Protein AF-A7VMV0-F1 (afdb_monomer_lite)

InterPro domains:
  IPR021544 Vanadium-binding protein 2 [PF11437] (34-124)
  IPR037242 Vanadium-binding protein 2 superfamily [G3DSA:1.10.246.100] (27-125)
  IPR037242 Vanadium-binding protein 2 superfamily [SSF144129] (32-125)

Organism: Ciona intestinalis (NCBI:txid7719)

pLDDT: mean 76.97, std 19.39, range [32.38, 95.56]

Radius of gyration: 23.28 Å; chains: 1; bounding box: 38×74×46 Å

Foldseek 3Di:
DPPVVVVVVVVVVVVPPPPPPPPPPVPPLPQCALCNVLCVLCVQLVVQLVVQQVVLVPPPCSVVSSVVSSVPPRDDRVSSVVSNVVLVVQLVVQCVPFPCPQAPPPPPCQCVRPSSVVRCSVGPRPDDDD

Secondary structure (DSSP, 8-state):
--SHHHHHHHHHHHTSS----------------HHHHTHHHHHHHHHHHHHHHHHTTT-TTHHHHHHHHHHHHS---HHHHHHHHHHHHHHHHHHHHHSTTTS-TT-S-GGGSHHHHHHHHHH-------

Structure (mmCIF, N/CA/C/O backbone):
data_AF-A7VMV0-F1
#
_entry.id   AF-A7VMV0-F1
#
loop_
_atom_site.group_PDB
_atom_site.id
_atom_site.type_symbol
_atom_site.label_atom_id
_atom_site.label_alt_id
_atom_site.label_comp_id
_atom_site.label_asym_id
_atom_site.label_entity_id
_atom_site.label_seq_id
_atom_site.pdbx_PDB_ins_code
_atom_site.Cartn_x
_atom_site.Cartn_y
_atom_site.Cartn_z
_atom_site.occupancy
_atom_site.B_iso_or_equiv
_atom_site.auth_seq_id
_atom_site.auth_comp_id
_atom_site.auth_asym_id
_atom_site.auth_atom_id
_atom_site.pdbx_PDB_model_num
ATOM 1 N N . MET A 1 1 ? -11.685 61.573 -19.828 1.00 50.22 1 MET A N 1
ATOM 2 C CA . MET A 1 1 ? -11.924 60.144 -19.509 1.00 50.22 1 MET A CA 1
ATOM 3 C C . MET A 1 1 ? -10.710 59.301 -19.920 1.00 50.22 1 MET A C 1
ATOM 5 O O . MET A 1 1 ? -10.741 58.652 -20.951 1.00 50.22 1 MET A O 1
ATOM 9 N N . LYS A 1 2 ? -9.590 59.376 -19.190 1.00 50.78 2 LYS A N 1
ATOM 10 C CA . LYS A 1 2 ? -8.350 58.626 -19.512 1.00 50.78 2 LYS A CA 1
ATOM 11 C C . LYS A 1 2 ? -7.545 58.217 -18.266 1.00 50.78 2 LYS A C 1
ATOM 13 O O . LYS A 1 2 ? -6.443 57.712 -18.389 1.00 50.78 2 LYS A O 1
ATOM 18 N N . VAL A 1 3 ? -8.099 58.431 -17.070 1.00 51.59 3 VAL A N 1
ATOM 19 C CA . VAL A 1 3 ? -7.406 58.182 -15.791 1.00 51.59 3 VAL A CA 1
ATOM 20 C C . VAL A 1 3 ? -7.924 56.905 -15.113 1.00 51.59 3 VAL A C 1
ATOM 22 O O . VAL A 1 3 ? -7.167 56.201 -14.458 1.00 51.59 3 VAL A O 1
ATOM 25 N N . ALA A 1 4 ? -9.186 56.530 -15.356 1.00 54.62 4 ALA A N 1
ATOM 26 C CA . ALA A 1 4 ? -9.798 55.342 -14.757 1.00 54.62 4 ALA A CA 1
ATOM 27 C C . ALA A 1 4 ? -9.244 54.013 -15.311 1.00 54.62 4 ALA A C 1
ATOM 29 O O . ALA A 1 4 ? -9.113 53.049 -14.567 1.00 54.62 4 ALA A O 1
ATOM 30 N N . PHE A 1 5 ? -8.858 53.962 -16.593 1.00 51.59 5 PHE A N 1
ATOM 31 C CA . PHE A 1 5 ? -8.324 52.738 -17.211 1.00 51.59 5 PHE A CA 1
ATOM 32 C C . PHE A 1 5 ? -6.921 52.367 -16.707 1.00 51.59 5 PHE A C 1
ATOM 34 O O . PHE A 1 5 ? -6.612 51.186 -16.578 1.00 51.59 5 PHE A O 1
ATOM 41 N N . GLY A 1 6 ? -6.092 53.364 -16.375 1.00 50.91 6 GLY A N 1
ATOM 42 C CA . GLY A 1 6 ? -4.755 53.128 -15.825 1.00 50.91 6 GLY A CA 1
ATOM 43 C C . GLY A 1 6 ? -4.806 52.524 -14.423 1.00 50.91 6 GLY A C 1
ATOM 44 O O . GLY A 1 6 ? -4.050 51.605 -14.129 1.00 50.91 6 GLY A O 1
ATOM 45 N N . LEU A 1 7 ? -5.748 52.977 -13.588 1.00 53.84 7 LEU A N 1
ATOM 46 C CA . LEU A 1 7 ? -5.907 52.473 -12.221 1.00 53.84 7 LEU A CA 1
ATOM 47 C C . LEU A 1 7 ? -6.413 51.020 -12.191 1.00 53.84 7 LEU A C 1
ATOM 49 O O . LEU A 1 7 ? -5.977 50.233 -11.355 1.00 53.84 7 LEU A O 1
ATOM 53 N N . ILE A 1 8 ? -7.296 50.655 -13.129 1.00 56.22 8 ILE A N 1
ATOM 54 C CA . ILE A 1 8 ? -7.832 49.290 -13.243 1.00 56.22 8 ILE A CA 1
ATOM 55 C C . ILE A 1 8 ? -6.743 48.318 -13.725 1.00 56.22 8 ILE A C 1
ATOM 57 O O . ILE A 1 8 ? -6.599 47.244 -13.150 1.00 56.22 8 ILE A O 1
ATOM 61 N N . LEU A 1 9 ? -5.913 48.703 -14.703 1.00 54.16 9 LEU A N 1
ATOM 62 C CA . LEU A 1 9 ? -4.768 47.884 -15.143 1.00 54.16 9 LEU A CA 1
ATOM 63 C C . LEU A 1 9 ? -3.720 47.685 -14.032 1.00 54.16 9 LEU A C 1
ATOM 65 O O . LEU A 1 9 ? -3.136 46.604 -13.914 1.00 54.16 9 LEU A O 1
ATOM 69 N N . LEU A 1 10 ? -3.526 48.693 -13.177 1.00 53.66 10 LEU A N 1
ATOM 70 C CA . LEU A 1 10 ? -2.619 48.617 -12.027 1.00 53.66 10 LEU A CA 1
ATOM 71 C C . LEU A 1 10 ? -3.163 47.688 -10.926 1.00 53.66 10 LEU A C 1
ATOM 73 O O . LEU A 1 10 ? -2.400 46.933 -10.327 1.00 53.66 10 LEU A O 1
ATOM 77 N N . LEU A 1 11 ? -4.485 47.669 -10.721 1.00 53.72 11 LEU A N 1
ATOM 78 C CA . LEU A 1 11 ? -5.151 46.761 -9.779 1.00 53.72 11 LEU A CA 1
ATOM 79 C C . LEU A 1 11 ? -5.142 45.296 -10.247 1.00 53.72 11 LEU A C 1
ATOM 81 O O . LEU A 1 11 ? -4.914 44.408 -9.428 1.00 53.72 11 LEU A O 1
ATOM 85 N N . VAL A 1 12 ? -5.325 45.026 -11.546 1.00 54.53 12 VAL A N 1
ATOM 86 C CA . VAL A 1 12 ? -5.279 43.646 -12.078 1.00 54.53 12 VAL A CA 1
ATOM 87 C C . VAL A 1 12 ? -3.857 43.069 -12.016 1.00 54.53 12 VAL A C 1
ATOM 89 O O . VAL A 1 12 ? -3.685 41.883 -11.743 1.00 54.53 12 VAL A O 1
ATOM 92 N N . SER A 1 13 ? -2.828 43.907 -12.169 1.00 50.69 13 SER A N 1
ATOM 93 C CA . SER A 1 13 ? -1.422 43.475 -12.095 1.00 50.69 13 SER A CA 1
ATOM 94 C C . SER A 1 13 ? -0.988 43.044 -10.685 1.00 50.69 13 SER A C 1
ATOM 96 O O . SER A 1 13 ? -0.099 42.207 -10.544 1.00 50.69 13 SER A O 1
ATOM 98 N N . LEU A 1 14 ? -1.629 43.568 -9.633 1.00 49.41 14 LEU A N 1
ATOM 99 C CA . LEU A 1 14 ? -1.315 43.220 -8.241 1.00 49.41 14 LEU A CA 1
ATOM 100 C C . LEU A 1 14 ? -1.913 41.876 -7.793 1.00 49.41 14 LEU A C 1
ATOM 102 O O . LEU A 1 14 ? -1.439 41.307 -6.813 1.00 49.41 14 LEU A O 1
ATOM 106 N N . MET A 1 15 ? -2.907 41.330 -8.504 1.00 47.16 15 MET A N 1
ATOM 107 C CA . MET A 1 15 ? -3.555 40.064 -8.121 1.00 47.16 15 MET A CA 1
ATOM 108 C C . MET A 1 15 ? -2.891 38.800 -8.695 1.00 47.16 15 MET A C 1
ATOM 110 O O . MET A 1 15 ? -3.323 37.697 -8.374 1.00 47.16 15 MET A O 1
ATOM 114 N N . VAL A 1 16 ? -1.825 38.917 -9.498 1.00 51.06 16 VAL A N 1
ATOM 115 C CA . VAL A 1 16 ? -1.158 37.752 -10.128 1.00 51.06 16 VAL A CA 1
ATOM 116 C C . VAL A 1 16 ? 0.049 37.230 -9.326 1.00 51.06 16 VAL A C 1
ATOM 118 O O . VAL A 1 16 ? 0.575 36.162 -9.626 1.00 51.06 16 VAL A O 1
ATOM 121 N N . VAL A 1 17 ? 0.476 37.902 -8.253 1.00 47.66 17 VAL A N 1
ATOM 122 C CA . VAL A 1 17 ? 1.665 37.485 -7.480 1.00 47.66 17 VAL A CA 1
ATOM 123 C C . VAL A 1 17 ? 1.296 37.152 -6.039 1.00 47.66 17 VAL A C 1
ATOM 125 O O . VAL A 1 17 ? 1.747 37.785 -5.091 1.00 47.66 17 VAL A O 1
ATOM 128 N N . ALA A 1 18 ? 0.450 36.141 -5.862 1.00 47.81 18 ALA A N 1
ATOM 129 C CA . ALA A 1 18 ? 0.179 35.581 -4.543 1.00 47.81 18 ALA A CA 1
ATOM 130 C C . ALA A 1 18 ? -0.145 34.085 -4.609 1.00 47.81 18 ALA A C 1
ATOM 132 O O . ALA A 1 18 ? -1.169 33.667 -4.098 1.00 47.81 18 ALA A O 1
ATOM 133 N N . ASP A 1 19 ? 0.730 33.272 -5.212 1.00 45.91 19 ASP A N 1
ATOM 134 C CA . ASP A 1 19 ? 0.941 31.901 -4.721 1.00 45.91 19 ASP A CA 1
ATOM 135 C C . ASP A 1 19 ? 2.275 31.314 -5.213 1.00 45.91 19 ASP A C 1
ATOM 137 O O . ASP A 1 19 ? 2.358 30.408 -6.036 1.00 45.91 19 ASP A O 1
ATOM 141 N N . ALA A 1 20 ? 3.374 31.864 -4.698 1.00 44.41 20 ALA A N 1
ATOM 142 C CA . ALA A 1 20 ? 4.674 31.200 -4.732 1.00 44.41 20 ALA A CA 1
ATOM 143 C C . ALA A 1 20 ? 5.085 30.798 -3.310 1.00 44.41 20 ALA A C 1
ATOM 145 O O . ALA A 1 20 ? 6.212 31.025 -2.877 1.00 44.41 20 ALA A O 1
ATOM 146 N N . HIS A 1 21 ? 4.173 30.170 -2.561 1.00 43.56 21 HIS A N 1
ATOM 147 C CA . HIS A 1 21 ? 4.511 29.476 -1.315 1.00 43.56 21 HIS A CA 1
ATOM 148 C C . HIS A 1 21 ? 4.867 28.003 -1.570 1.00 43.56 21 HIS A C 1
ATOM 150 O O . HIS A 1 21 ? 4.525 27.091 -0.820 1.00 43.56 21 HIS A O 1
ATOM 156 N N . GLY A 1 22 ? 5.665 27.756 -2.606 1.00 40.19 22 GLY A N 1
ATOM 157 C CA . GLY A 1 22 ? 6.344 26.486 -2.816 1.00 40.19 22 GLY A CA 1
ATOM 158 C C . GLY A 1 22 ? 7.636 26.433 -2.013 1.00 40.19 22 GLY A C 1
ATOM 159 O O . GLY A 1 22 ? 8.712 26.357 -2.595 1.00 40.19 22 GLY A O 1
ATOM 160 N N . LYS A 1 23 ? 7.553 26.495 -0.676 1.00 36.16 23 LYS A N 1
ATOM 161 C CA . LYS A 1 23 ? 8.689 26.240 0.222 1.00 36.16 23 LYS A CA 1
ATOM 162 C C . LYS A 1 23 ? 9.249 24.872 -0.163 1.00 36.16 23 LYS A C 1
ATOM 164 O O . LYS A 1 23 ? 8.673 23.844 0.204 1.00 36.16 23 LYS A O 1
ATOM 169 N N . GLY A 1 24 ? 10.327 24.883 -0.947 1.00 43.41 24 GLY A N 1
ATOM 170 C CA . GLY A 1 24 ? 11.040 23.726 -1.468 1.00 43.41 24 GLY A CA 1
ATOM 171 C C . GLY A 1 24 ? 11.665 22.949 -0.325 1.00 43.41 24 GLY A C 1
ATOM 172 O O . GLY A 1 24 ? 12.876 22.934 -0.134 1.00 43.41 24 GLY A O 1
ATOM 173 N N . LYS A 1 25 ? 10.826 22.287 0.474 1.00 38.19 25 LYS A N 1
ATOM 174 C CA . LYS A 1 25 ? 11.260 21.158 1.273 1.00 38.19 25 LYS A CA 1
ATOM 175 C C . LYS A 1 25 ? 11.780 20.178 0.248 1.00 38.19 25 LYS A C 1
ATOM 177 O O . LYS A 1 25 ? 11.003 19.698 -0.574 1.00 38.19 25 LYS A O 1
ATOM 182 N N . ASN A 1 26 ? 13.081 19.922 0.307 1.00 42.53 26 ASN A N 1
ATOM 183 C CA . ASN A 1 26 ? 13.735 18.787 -0.308 1.00 42.53 26 ASN A CA 1
ATOM 184 C C . ASN A 1 26 ? 12.959 17.535 0.133 1.00 42.53 26 ASN A C 1
ATOM 186 O O . ASN A 1 26 ? 13.214 16.935 1.182 1.00 42.53 26 ASN A O 1
ATOM 190 N N . LYS A 1 27 ? 11.882 17.225 -0.598 1.00 40.34 27 LYS A N 1
ATOM 191 C CA . LYS A 1 27 ? 11.089 16.030 -0.407 1.00 40.34 27 LYS A CA 1
ATOM 192 C C . LYS A 1 27 ? 12.043 14.971 -0.894 1.00 40.34 27 LYS A C 1
ATOM 194 O O . LYS A 1 27 ? 12.144 14.747 -2.093 1.00 40.34 27 LYS A O 1
ATOM 199 N N . ASN A 1 28 ? 12.759 14.361 0.053 1.00 38.56 28 ASN A N 1
ATOM 200 C CA . ASN A 1 28 ? 13.290 13.014 -0.073 1.00 38.56 28 ASN A CA 1
ATOM 201 C C . ASN A 1 28 ? 12.329 12.292 -1.011 1.00 38.56 28 ASN A C 1
ATOM 203 O O . ASN A 1 28 ? 11.174 12.115 -0.606 1.00 38.56 28 ASN A O 1
ATOM 207 N N . LYS A 1 29 ? 12.753 12.059 -2.263 1.00 40.94 29 LYS A N 1
ATOM 208 C CA . LYS A 1 29 ? 11.935 11.552 -3.369 1.00 40.94 29 LYS A CA 1
ATOM 209 C C . LYS A 1 29 ? 11.424 10.182 -2.934 1.00 40.94 29 LYS A C 1
ATOM 211 O O . LYS A 1 29 ? 12.019 9.142 -3.201 1.00 40.94 29 LYS A O 1
ATOM 216 N N . LYS A 1 30 ? 10.380 10.178 -2.102 1.00 46.47 30 LYS A N 1
ATOM 217 C CA . LYS A 1 30 ? 9.764 8.972 -1.582 1.00 46.47 30 LYS A CA 1
ATOM 218 C C . LYS A 1 30 ? 9.175 8.325 -2.815 1.00 46.47 30 LYS A C 1
ATOM 220 O O . LYS A 1 30 ? 8.581 9.001 -3.651 1.00 46.47 30 LYS A O 1
ATOM 225 N N . LEU A 1 31 ? 9.401 7.025 -2.942 1.00 51.25 31 LEU A N 1
ATOM 226 C CA . LEU A 1 31 ? 8.652 6.210 -3.877 1.00 51.25 31 LEU A CA 1
ATOM 227 C C . LEU A 1 31 ? 7.172 6.523 -3.617 1.00 51.25 31 LEU A C 1
ATOM 229 O O . LEU A 1 31 ? 6.685 6.213 -2.520 1.00 51.25 31 LEU A O 1
ATOM 233 N N . GLY A 1 32 ? 6.512 7.216 -4.548 1.00 60.12 32 GLY A N 1
ATOM 234 C CA . GLY A 1 32 ? 5.065 7.364 -4.521 1.00 60.12 32 GLY A CA 1
ATOM 235 C C . GLY A 1 32 ? 4.519 5.949 -4.490 1.00 60.12 32 GLY A C 1
ATOM 236 O O . GLY A 1 32 ? 4.811 5.156 -5.375 1.00 60.12 32 GLY A O 1
ATOM 237 N N . GLY A 1 33 ? 3.902 5.555 -3.380 1.00 74.62 33 GLY A N 1
ATOM 238 C CA . GLY 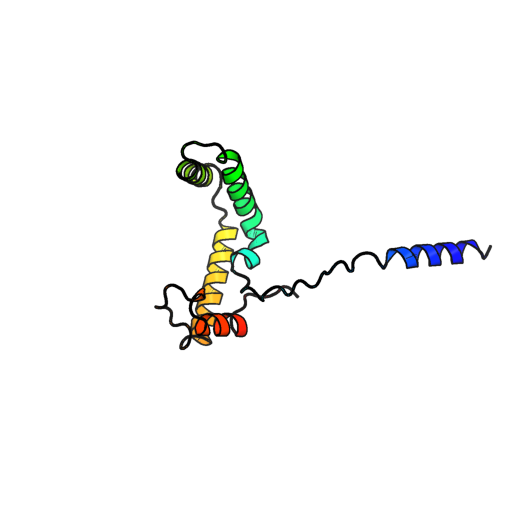A 1 33 ? 3.320 4.223 -3.288 1.00 74.62 33 GLY A CA 1
ATOM 239 C C . GLY A 1 33 ? 1.967 4.210 -3.984 1.00 74.62 33 GLY A C 1
ATOM 240 O O . GLY A 1 33 ? 1.352 5.261 -4.124 1.00 74.62 33 GLY A O 1
ATOM 241 N N . CYS A 1 34 ? 1.437 3.022 -4.258 1.00 81.50 34 CYS A N 1
ATOM 242 C CA . CYS A 1 34 ? 0.074 2.850 -4.773 1.00 81.50 34 CYS A CA 1
ATOM 243 C C . CYS A 1 34 ? -1.016 3.543 -3.944 1.00 81.50 34 CYS A C 1
ATOM 245 O O . CYS A 1 34 ? -2.097 3.798 -4.441 1.00 81.50 34 CYS A O 1
ATOM 247 N N . GLY A 1 35 ? -0.754 3.874 -2.675 1.00 76.94 35 GLY A N 1
ATOM 248 C CA . GLY A 1 35 ? -1.687 4.671 -1.873 1.00 76.94 35 GLY A CA 1
ATOM 249 C C . GLY A 1 35 ? -1.738 6.163 -2.225 1.00 76.94 35 GLY A C 1
ATOM 250 O O . GLY A 1 35 ? -2.718 6.804 -1.878 1.00 76.94 35 GLY A O 1
ATOM 251 N N . ALA A 1 36 ? -0.689 6.712 -2.845 1.00 81.06 36 ALA A N 1
ATOM 252 C CA . ALA A 1 36 ? -0.682 8.079 -3.367 1.00 81.06 36 ALA A CA 1
ATOM 253 C C . ALA A 1 36 ? -1.261 8.123 -4.785 1.00 81.06 36 ALA A C 1
ATOM 255 O O . ALA A 1 36 ? -2.021 9.028 -5.090 1.00 81.06 36 ALA A O 1
ATOM 256 N N . GLU A 1 37 ? -0.944 7.119 -5.608 1.00 83.62 37 GLU A N 1
ATOM 257 C CA . GLU A 1 37 ? -1.512 6.985 -6.954 1.00 83.62 37 GLU A CA 1
ATOM 258 C C . GLU A 1 37 ? -3.029 6.768 -6.901 1.00 83.62 37 GLU A C 1
ATOM 260 O O . GLU A 1 37 ? -3.769 7.465 -7.576 1.00 83.62 37 GLU A O 1
ATOM 265 N N . CYS A 1 38 ? -3.502 5.894 -6.009 1.00 87.75 38 CYS A N 1
ATOM 266 C CA . CYS A 1 38 ? -4.926 5.598 -5.858 1.00 87.75 38 CYS A CA 1
ATOM 267 C C . CYS A 1 38 ? -5.640 6.518 -4.858 1.00 87.75 38 CYS A C 1
ATOM 269 O O . CYS A 1 38 ? -6.531 6.078 -4.126 1.00 87.75 38 CYS A O 1
ATOM 271 N N . GLN A 1 39 ? -5.175 7.759 -4.683 1.00 86.44 39 GLN A N 1
ATOM 272 C CA . GLN A 1 39 ? -5.715 8.636 -3.640 1.00 86.44 39 GLN A CA 1
ATOM 273 C C . GLN A 1 39 ? -7.187 8.982 -3.896 1.00 86.44 39 GLN A C 1
ATOM 275 O O . GLN A 1 39 ? -7.957 9.057 -2.935 1.00 86.44 39 GLN A O 1
ATOM 280 N N . THR A 1 40 ? -7.565 9.165 -5.161 1.00 87.44 40 THR A N 1
ATOM 281 C CA . THR A 1 40 ? -8.929 9.508 -5.580 1.00 87.44 40 THR A CA 1
ATOM 282 C C . THR A 1 40 ? -9.890 8.365 -5.264 1.00 87.44 40 THR A C 1
ATOM 284 O O . THR A 1 40 ? -10.857 8.547 -4.525 1.00 87.44 40 THR A O 1
ATOM 287 N N . GLU A 1 41 ? -9.552 7.156 -5.701 1.00 88.56 41 GLU A N 1
ATOM 288 C CA . GLU A 1 41 ? -10.347 5.938 -5.532 1.00 88.56 41 GLU A CA 1
ATOM 289 C C . GLU A 1 41 ? -10.395 5.521 -4.057 1.00 88.56 41 GLU A C 1
ATOM 291 O O . GLU A 1 41 ? -11.408 5.047 -3.548 1.00 88.56 41 GLU A O 1
ATOM 296 N N . CYS A 1 42 ? -9.303 5.731 -3.316 1.00 88.06 42 CYS A N 1
ATOM 297 C CA . CYS A 1 42 ? -9.214 5.370 -1.904 1.00 88.06 42 CYS A CA 1
ATOM 298 C C . CYS A 1 42 ? -9.662 6.465 -0.930 1.00 88.06 42 CYS A C 1
ATOM 300 O O . CYS A 1 42 ? -9.642 6.215 0.283 1.00 88.06 42 CYS A O 1
ATOM 302 N N . GLY A 1 43 ? -10.064 7.648 -1.403 1.00 87.69 43 GLY A N 1
ATOM 303 C CA . GLY A 1 43 ? -10.347 8.814 -0.560 1.00 87.69 43 GLY A CA 1
ATOM 304 C C . GLY A 1 43 ? -11.346 8.516 0.562 1.00 87.69 43 GLY A C 1
ATOM 305 O O . GLY A 1 43 ? -11.042 8.723 1.742 1.00 87.69 43 GLY A O 1
ATOM 306 N N . ALA A 1 44 ? -12.493 7.922 0.217 1.00 87.00 44 ALA A N 1
ATOM 307 C CA . ALA A 1 44 ? -13.549 7.569 1.169 1.00 87.00 44 ALA A CA 1
ATOM 308 C C . ALA A 1 44 ? -13.074 6.564 2.238 1.00 87.00 44 ALA A C 1
ATOM 310 O O . ALA A 1 44 ? -13.271 6.772 3.439 1.00 87.00 44 ALA A O 1
ATOM 311 N N . ILE A 1 45 ? -12.357 5.511 1.829 1.00 88.69 45 ILE A N 1
ATOM 312 C CA . ILE A 1 45 ? -11.790 4.520 2.757 1.00 88.69 45 ILE A CA 1
ATOM 313 C C . ILE A 1 45 ? -10.733 5.145 3.669 1.00 88.69 45 ILE A C 1
ATOM 315 O O . ILE A 1 45 ? -10.651 4.802 4.853 1.00 88.69 45 ILE A O 1
ATOM 319 N N . ILE A 1 46 ? -9.876 6.018 3.134 1.00 87.81 46 ILE A N 1
ATOM 320 C CA . ILE A 1 46 ? -8.833 6.693 3.913 1.00 87.81 46 ILE A CA 1
ATOM 321 C C . ILE A 1 46 ? -9.484 7.551 4.999 1.00 87.81 46 ILE A C 1
ATOM 323 O O . ILE A 1 46 ? -9.049 7.493 6.155 1.00 87.81 46 ILE A O 1
ATOM 327 N N . THR A 1 47 ? -10.534 8.294 4.650 1.00 90.44 47 THR A N 1
ATOM 328 C CA . THR A 1 47 ? -11.308 9.114 5.588 1.00 90.44 47 THR A CA 1
ATOM 329 C C . THR A 1 47 ? -11.990 8.258 6.651 1.00 90.44 47 THR A C 1
ATOM 331 O O . THR A 1 47 ? -11.758 8.497 7.837 1.00 90.44 47 THR A O 1
ATOM 334 N N . CYS A 1 48 ? -12.689 7.184 6.270 1.00 90.88 48 CYS A N 1
ATOM 335 C CA . CYS A 1 48 ? -13.308 6.269 7.235 1.00 90.88 48 CYS A CA 1
ATOM 336 C C . CYS A 1 48 ? -12.276 5.665 8.204 1.00 90.88 48 CYS A C 1
ATOM 338 O O . CYS A 1 48 ? -12.432 5.686 9.427 1.00 90.88 48 CYS A O 1
ATOM 340 N N . LYS A 1 49 ? -11.128 5.205 7.686 1.00 90.50 49 LYS A N 1
ATOM 341 C CA . LYS A 1 49 ? -10.042 4.666 8.521 1.00 90.50 49 LYS A CA 1
ATOM 342 C C . LYS A 1 49 ? -9.474 5.707 9.489 1.00 90.50 49 LYS A C 1
ATOM 344 O O . LYS A 1 49 ? -8.982 5.313 10.551 1.00 90.50 49 LYS A O 1
ATOM 349 N N . LYS A 1 50 ? -9.473 6.996 9.128 1.00 92.69 50 LYS A N 1
ATOM 350 C CA . LYS A 1 50 ? -9.085 8.095 10.026 1.00 92.69 50 LYS A CA 1
ATOM 351 C C . LYS A 1 50 ? -10.157 8.326 11.089 1.00 92.69 50 LYS A C 1
ATOM 353 O O . LYS A 1 50 ? -9.795 8.366 12.261 1.00 92.69 50 LYS A O 1
ATOM 358 N N . GLN A 1 51 ? -11.433 8.376 10.711 1.00 94.56 51 GLN A N 1
ATOM 359 C CA . GLN A 1 51 ? -12.550 8.503 11.654 1.00 94.56 51 GLN A CA 1
ATOM 360 C C . GLN A 1 51 ? -12.532 7.380 12.692 1.00 94.56 51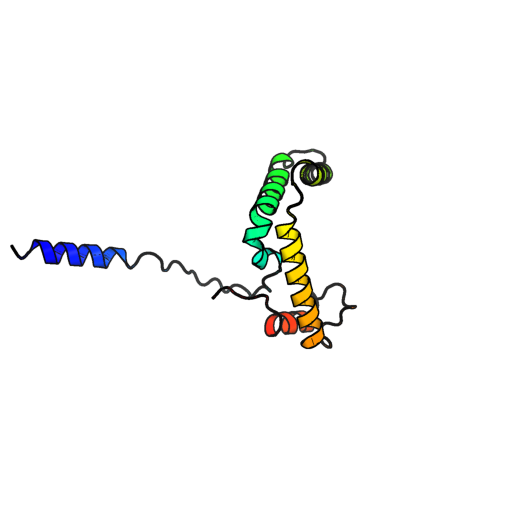 GLN A C 1
ATOM 362 O O . GLN A 1 51 ? -12.485 7.673 13.878 1.00 94.56 51 GLN A O 1
ATOM 367 N N . CYS A 1 52 ? -12.357 6.119 12.286 1.00 94.19 52 CYS A N 1
ATOM 368 C CA . CYS A 1 52 ? -12.205 5.008 13.230 1.00 94.19 52 CYS A CA 1
ATOM 369 C C . CYS A 1 52 ? -11.069 5.197 14.249 1.00 94.19 52 CYS A C 1
ATOM 371 O O . CYS A 1 52 ? -11.171 4.739 15.384 1.00 94.19 52 CYS A O 1
ATOM 373 N N . LYS A 1 53 ? -9.957 5.847 13.871 1.00 94.81 53 LYS A N 1
ATOM 374 C CA . LYS A 1 53 ? -8.868 6.140 14.821 1.00 94.81 53 LYS A CA 1
ATOM 375 C C . LYS A 1 53 ? -9.262 7.212 15.832 1.00 94.81 53 LYS A C 1
ATOM 377 O O . LYS A 1 53 ? -8.794 7.134 16.964 1.00 94.81 53 LYS A O 1
ATOM 382 N N . VAL A 1 54 ? -10.054 8.190 15.401 1.00 95.31 54 VAL A N 1
ATOM 383 C CA . VAL A 1 54 ? -10.581 9.265 16.248 1.00 95.31 54 VAL A CA 1
ATOM 384 C C . VAL A 1 54 ? -11.637 8.698 17.194 1.00 95.31 54 VAL A C 1
ATOM 386 O O . VAL A 1 54 ? -11.485 8.825 18.402 1.00 95.31 54 VAL A O 1
ATOM 389 N N . THR A 1 55 ? -12.623 7.964 16.674 1.00 94.81 55 THR A N 1
ATOM 390 C CA . THR A 1 55 ? -13.685 7.322 17.465 1.00 94.81 55 THR A CA 1
ATOM 391 C C . THR A 1 55 ? -13.120 6.381 18.528 1.00 94.81 55 THR A C 1
ATOM 393 O O . THR A 1 55 ? -13.548 6.396 19.674 1.00 94.81 55 THR A O 1
ATOM 396 N N . CYS A 1 56 ? -12.099 5.594 18.184 1.00 95.50 56 CYS A N 1
ATOM 397 C CA . CYS A 1 56 ? -11.461 4.663 19.114 1.00 95.50 56 CYS A CA 1
ATOM 398 C C . CYS A 1 56 ? -10.305 5.275 19.924 1.00 95.50 56 CYS A C 1
ATOM 400 O O . CYS A 1 56 ? -9.529 4.524 20.522 1.00 95.50 56 CYS A O 1
ATOM 402 N N . ALA A 1 57 ? -10.112 6.600 19.912 1.00 94.44 57 ALA A N 1
ATOM 403 C CA . ALA A 1 57 ? -8.943 7.225 20.531 1.00 94.44 57 ALA A CA 1
ATOM 404 C C . ALA A 1 57 ? -8.861 6.962 22.044 1.00 94.44 57 ALA A C 1
ATOM 406 O O . ALA A 1 57 ? -7.764 6.678 22.525 1.00 94.44 57 ALA A O 1
ATOM 407 N N . GLY A 1 58 ? -10.005 6.999 22.737 1.00 92.44 58 GLY A N 1
ATOM 408 C CA . GLY A 1 58 ? -10.135 6.762 24.181 1.00 92.44 58 GLY A CA 1
ATOM 409 C C . GLY A 1 58 ? -10.555 5.342 24.574 1.00 92.44 58 GLY A C 1
ATOM 410 O O . GLY A 1 58 ? -10.829 5.091 25.741 1.00 92.44 58 GLY A O 1
ATOM 411 N N . ALA A 1 59 ? -10.634 4.401 23.629 1.00 92.94 59 ALA A N 1
ATOM 412 C CA . ALA A 1 59 ? -11.044 3.035 23.943 1.00 92.94 59 ALA A CA 1
ATOM 413 C C . ALA A 1 59 ? -9.954 2.300 24.744 1.00 92.94 59 ALA A C 1
ATOM 415 O O . ALA A 1 59 ? -8.800 2.255 24.309 1.00 92.94 59 ALA A O 1
ATOM 416 N N . ALA A 1 60 ? -10.341 1.632 25.840 1.00 91.38 60 ALA A N 1
ATOM 417 C CA . ALA A 1 60 ? -9.443 0.802 26.655 1.00 91.38 60 ALA A CA 1
ATOM 418 C C . ALA A 1 60 ? -8.675 -0.227 25.800 1.00 91.38 60 ALA A C 1
ATOM 420 O O . ALA A 1 60 ? -7.470 -0.413 25.943 1.00 91.38 60 ALA A O 1
ATOM 421 N N . ALA A 1 61 ? -9.362 -0.819 24.816 1.00 93.31 61 ALA A N 1
ATOM 422 C CA . ALA A 1 61 ? -8.782 -1.698 23.807 1.00 93.31 61 ALA A CA 1
ATOM 423 C C . ALA A 1 61 ? -8.765 -1.027 22.419 1.00 93.31 61 ALA A C 1
ATOM 425 O O . ALA A 1 61 ? -9.477 -1.422 21.489 1.00 93.31 61 ALA A O 1
ATOM 426 N N . LYS A 1 62 ? -7.909 -0.012 22.251 1.00 94.00 62 LYS A N 1
ATOM 427 C CA . LYS A 1 62 ? -7.795 0.780 21.011 1.00 94.00 62 LYS A CA 1
ATOM 428 C C . LYS A 1 62 ? -7.607 -0.055 19.738 1.00 94.00 62 LYS A C 1
ATOM 430 O O . LYS A 1 62 ? -8.238 0.221 18.720 1.00 94.00 62 LYS A O 1
ATOM 435 N N . ARG A 1 63 ? -6.736 -1.073 19.756 1.00 93.69 63 ARG A N 1
ATOM 436 C CA . ARG A 1 63 ? -6.460 -1.911 18.567 1.00 93.69 63 ARG A CA 1
ATOM 437 C C . ARG A 1 63 ? -7.681 -2.740 18.134 1.00 93.69 63 ARG A C 1
ATOM 439 O O . ARG A 1 63 ? -8.041 -2.634 16.959 1.00 93.69 63 ARG A O 1
ATOM 446 N N . PRO A 1 64 ? -8.319 -3.521 19.028 1.00 95.56 64 PRO A N 1
ATOM 447 C CA . PRO A 1 64 ? -9.578 -4.201 18.726 1.00 95.56 64 PRO A CA 1
ATOM 448 C C . PRO A 1 64 ? -10.683 -3.250 18.261 1.00 95.56 64 PRO A C 1
ATOM 450 O O . PRO A 1 64 ? -11.298 -3.516 17.232 1.00 95.56 64 PRO A O 1
ATOM 453 N N . CYS A 1 65 ? -10.856 -2.100 18.925 1.00 95.44 65 CYS A N 1
ATOM 454 C CA . CYS A 1 65 ? -11.841 -1.092 18.523 1.00 95.44 65 CYS A CA 1
ATOM 45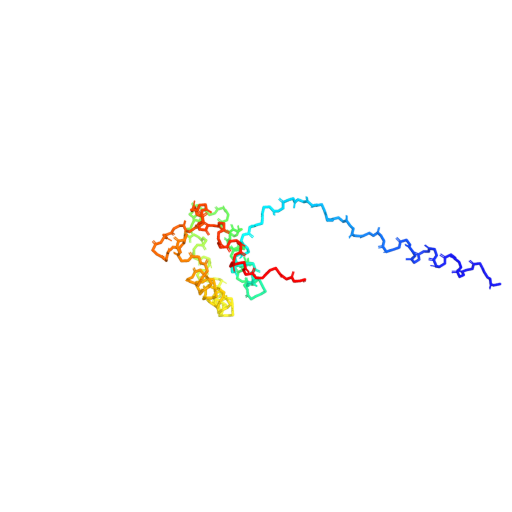5 C C . CYS A 1 65 ? -11.616 -0.624 17.079 1.00 95.44 65 CYS A C 1
ATOM 457 O O . CYS A 1 65 ? -12.524 -0.687 16.257 1.00 95.44 65 CYS A O 1
ATOM 459 N N . ILE A 1 66 ? -10.385 -0.231 16.723 1.00 94.38 66 ILE A N 1
ATOM 460 C CA . ILE A 1 66 ? -10.072 0.232 15.361 1.00 94.38 66 ILE A CA 1
ATOM 461 C C . ILE A 1 66 ? -10.303 -0.880 14.330 1.00 94.38 66 ILE A C 1
ATOM 463 O O . ILE A 1 66 ? -10.740 -0.592 13.216 1.00 94.38 66 ILE A O 1
ATOM 467 N N . ARG A 1 67 ? -9.973 -2.137 14.659 1.00 93.38 67 ARG A N 1
ATOM 468 C CA . ARG A 1 67 ? -10.206 -3.278 13.761 1.00 93.38 67 ARG A CA 1
ATOM 469 C C . ARG A 1 67 ? -11.704 -3.476 13.529 1.00 93.38 67 ARG A C 1
ATOM 471 O O . ARG A 1 67 ? -12.111 -3.517 12.373 1.00 93.38 67 ARG A O 1
ATOM 478 N N . ASN A 1 68 ? -12.495 -3.528 14.596 1.00 94.31 68 ASN A N 1
ATOM 479 C CA . ASN A 1 68 ? -13.943 -3.711 14.509 1.00 94.31 68 ASN A CA 1
ATOM 480 C C . ASN A 1 68 ? -14.616 -2.535 13.805 1.00 94.31 68 ASN A C 1
ATOM 482 O O . ASN A 1 68 ? -15.433 -2.756 12.922 1.00 94.31 68 ASN A O 1
ATOM 486 N N . CYS A 1 69 ? -14.217 -1.300 14.108 1.00 93.75 69 CYS A N 1
ATOM 487 C CA . CYS A 1 69 ? -14.709 -0.123 13.401 1.00 93.75 69 CYS A CA 1
ATOM 488 C C . CYS A 1 69 ? -14.456 -0.262 11.897 1.00 93.75 69 CYS A C 1
ATOM 490 O O . CYS A 1 69 ? -15.394 -0.214 11.113 1.00 93.75 69 CYS A O 1
ATOM 492 N N . LYS A 1 70 ? -13.223 -0.562 11.474 1.00 92.50 70 LYS A N 1
ATOM 493 C CA . LYS A 1 70 ? -12.921 -0.724 10.043 1.00 92.50 70 LYS A CA 1
ATOM 494 C C . LYS A 1 70 ? -13.726 -1.834 9.374 1.00 92.50 70 LYS A C 1
ATOM 496 O O . LYS A 1 70 ? -14.121 -1.644 8.237 1.00 92.50 70 LYS A O 1
ATOM 501 N N . LEU A 1 71 ? -13.925 -2.965 10.048 1.00 89.62 71 LEU A N 1
ATOM 502 C CA . LEU A 1 71 ? -14.678 -4.093 9.493 1.00 89.62 71 LEU A CA 1
ATOM 503 C C . LEU A 1 71 ? -16.173 -3.784 9.348 1.00 89.62 71 LEU A C 1
ATOM 505 O O . LEU A 1 71 ? -16.778 -4.243 8.391 1.00 89.62 71 LEU A O 1
ATOM 509 N N . ASN A 1 72 ? -16.748 -3.007 10.271 1.00 89.62 72 ASN A N 1
ATOM 510 C CA . ASN A 1 72 ? -18.192 -2.761 10.312 1.00 89.62 72 ASN A CA 1
ATOM 511 C C . ASN A 1 72 ? -18.621 -1.437 9.664 1.00 89.62 72 ASN A C 1
ATOM 513 O O . ASN A 1 72 ? -19.747 -1.327 9.200 1.00 89.62 72 ASN A O 1
ATOM 517 N N . THR A 1 73 ? -17.755 -0.419 9.650 1.00 87.81 73 THR A N 1
ATOM 518 C CA . THR A 1 73 ? -18.113 0.939 9.186 1.00 87.81 73 THR A CA 1
ATOM 519 C C . THR A 1 73 ? -17.384 1.377 7.928 1.00 87.81 73 THR A C 1
ATOM 521 O O . THR A 1 73 ? -17.893 2.223 7.200 1.00 87.81 73 THR A O 1
ATOM 524 N N . CYS A 1 74 ? -16.213 0.811 7.626 1.00 87.88 74 CYS A N 1
ATOM 525 C CA . CYS A 1 74 ? -15.549 1.115 6.366 1.00 87.88 74 CYS A CA 1
ATOM 526 C C . CYS A 1 74 ? -15.973 0.085 5.328 1.00 87.88 74 CYS A C 1
ATOM 528 O O . CYS A 1 74 ? -15.453 -1.029 5.315 1.00 87.88 74 CYS A O 1
ATOM 530 N N . MET A 1 75 ? -16.905 0.469 4.453 1.00 76.12 75 MET A N 1
ATOM 531 C CA . MET A 1 75 ? -17.288 -0.355 3.308 1.00 76.12 75 MET A CA 1
ATOM 532 C C . MET A 1 75 ? -16.062 -0.715 2.459 1.00 76.12 75 MET A C 1
ATOM 534 O O . MET A 1 75 ? -15.100 0.057 2.350 1.00 76.12 75 MET A O 1
ATOM 538 N N . GLN A 1 76 ? -16.109 -1.896 1.844 1.00 73.56 76 GLN A N 1
ATOM 539 C CA . GLN A 1 76 ? -15.166 -2.261 0.794 1.00 73.56 76 GLN A CA 1
ATOM 540 C C . GLN A 1 76 ? -15.418 -1.336 -0.400 1.00 73.56 76 GLN A C 1
ATOM 542 O O . GLN A 1 76 ? -16.510 -1.313 -0.955 1.00 73.56 76 GLN A O 1
ATOM 547 N N . ASN A 1 77 ? -14.411 -0.555 -0.773 1.00 78.56 77 ASN A N 1
ATOM 548 C CA . ASN A 1 77 ? -14.410 0.250 -1.984 1.00 78.56 77 ASN A CA 1
ATOM 549 C C . ASN A 1 77 ? -13.623 -0.559 -3.011 1.00 78.56 77 ASN A C 1
ATOM 551 O O . ASN A 1 77 ? -12.390 -0.640 -2.958 1.00 78.56 77 ASN A O 1
ATOM 555 N N . THR A 1 78 ? -14.374 -1.214 -3.887 1.00 84.00 78 THR A N 1
ATOM 556 C CA . THR A 1 78 ? -13.859 -2.069 -4.954 1.00 84.00 78 THR A CA 1
ATOM 557 C C . THR A 1 78 ? -12.967 -1.292 -5.917 1.00 84.00 78 THR A C 1
ATOM 559 O O . THR A 1 78 ? -11.980 -1.849 -6.388 1.00 84.00 78 THR A O 1
ATOM 562 N N . GLU A 1 79 ? -13.222 -0.003 -6.145 1.00 88.38 79 GLU A N 1
ATOM 563 C CA . GLU A 1 79 ? -12.407 0.862 -7.008 1.00 88.38 79 GLU A CA 1
ATOM 564 C C . GLU A 1 79 ? -11.025 1.122 -6.394 1.00 88.38 79 GLU A C 1
ATOM 566 O O . GLU A 1 79 ? -10.003 0.958 -7.060 1.00 88.38 79 GLU A O 1
ATOM 571 N N . CYS A 1 80 ? -10.967 1.425 -5.092 1.00 86.94 80 CYS A N 1
ATOM 572 C CA . CYS A 1 80 ? -9.705 1.580 -4.360 1.00 86.94 80 CYS A CA 1
ATOM 573 C C . CYS A 1 80 ? -8.853 0.305 -4.410 1.00 86.94 80 CYS A C 1
ATOM 575 O O . CYS A 1 80 ? -7.640 0.364 -4.637 1.00 86.94 80 CYS A O 1
ATOM 577 N N . GLU A 1 81 ? -9.467 -0.859 -4.182 1.00 87.81 81 GLU A N 1
ATOM 578 C CA . GLU A 1 81 ? -8.748 -2.135 -4.238 1.00 87.81 81 GLU A CA 1
ATOM 579 C C . GLU A 1 81 ? -8.349 -2.508 -5.671 1.00 87.81 81 GLU A C 1
ATOM 581 O O . GLU A 1 81 ? -7.236 -2.999 -5.875 1.00 87.81 81 GLU A O 1
ATOM 586 N N . THR A 1 82 ? -9.177 -2.190 -6.669 1.00 91.38 82 THR A N 1
ATOM 587 C CA . THR A 1 82 ? -8.850 -2.376 -8.092 1.00 91.38 82 THR A CA 1
ATOM 588 C C . THR A 1 82 ? -7.653 -1.519 -8.489 1.00 91.38 82 THR A C 1
ATOM 590 O O . THR A 1 82 ? -6.664 -2.052 -8.996 1.00 91.38 82 THR A O 1
ATOM 593 N N . CYS A 1 83 ? -7.676 -0.220 -8.175 1.00 90.06 83 CYS A N 1
ATOM 594 C CA . CYS A 1 83 ? -6.560 0.677 -8.460 1.00 90.06 83 CYS A CA 1
ATOM 595 C C . CYS A 1 83 ? -5.279 0.194 -7.774 1.00 90.06 83 CYS A C 1
ATOM 597 O O . CYS A 1 83 ? -4.224 0.083 -8.403 1.00 90.06 83 CYS A O 1
ATOM 599 N N . LYS A 1 84 ? -5.359 -0.167 -6.486 1.00 88.38 84 LYS A N 1
ATOM 600 C CA . LYS A 1 84 ? -4.185 -0.647 -5.749 1.00 88.38 84 LYS A CA 1
ATOM 601 C C . LYS A 1 84 ? -3.644 -1.938 -6.342 1.00 88.38 84 LYS A C 1
ATOM 603 O O . LYS A 1 84 ? -2.428 -2.060 -6.454 1.00 88.38 84 LYS A O 1
ATOM 608 N N . THR A 1 85 ? -4.509 -2.870 -6.731 1.00 90.56 85 THR A N 1
ATOM 609 C CA . THR A 1 85 ? -4.102 -4.124 -7.379 1.00 90.56 85 THR A CA 1
ATOM 610 C C . THR A 1 85 ? -3.405 -3.851 -8.708 1.00 90.56 85 THR A C 1
ATOM 612 O O . THR A 1 85 ? -2.308 -4.366 -8.924 1.00 90.56 85 THR A O 1
ATOM 615 N N . ALA A 1 86 ? -3.965 -2.976 -9.548 1.00 90.81 86 ALA A N 1
ATOM 616 C CA . ALA A 1 86 ? -3.351 -2.575 -10.813 1.00 90.81 86 ALA A CA 1
ATOM 617 C C . ALA A 1 86 ? -1.984 -1.904 -10.600 1.00 90.81 86 ALA A C 1
ATOM 619 O O . ALA A 1 86 ? -0.996 -2.283 -11.232 1.00 90.81 86 ALA A O 1
ATOM 620 N N . CYS A 1 87 ? -1.891 -0.966 -9.655 1.00 89.38 87 CYS A N 1
ATOM 621 C CA . CYS A 1 87 ? -0.631 -0.319 -9.307 1.00 89.38 87 CYS A CA 1
ATOM 622 C C . CYS A 1 87 ? 0.407 -1.319 -8.781 1.00 89.38 87 CYS A C 1
ATOM 624 O O . CYS A 1 87 ? 1.561 -1.301 -9.210 1.00 89.38 87 CYS A O 1
ATOM 626 N N . PHE A 1 88 ? 0.022 -2.227 -7.876 1.00 88.69 88 PHE A N 1
ATOM 627 C CA . PHE A 1 88 ? 0.933 -3.262 -7.390 1.00 88.69 88 PHE A CA 1
ATOM 628 C C . PHE A 1 88 ? 1.389 -4.179 -8.525 1.00 88.69 88 PHE A C 1
ATOM 630 O O . PHE A 1 88 ? 2.572 -4.508 -8.573 1.00 88.69 88 PHE A O 1
ATOM 637 N N . GLY A 1 89 ? 0.495 -4.529 -9.454 1.00 90.38 89 GLY A N 1
ATOM 638 C CA . GLY A 1 89 ? 0.827 -5.268 -10.669 1.00 90.38 89 GLY A CA 1
ATOM 639 C C . GLY A 1 89 ? 1.906 -4.562 -11.490 1.00 90.38 89 GLY A C 1
ATOM 640 O O . GLY A 1 89 ? 2.960 -5.149 -11.735 1.00 90.38 89 GLY A O 1
ATOM 641 N N . ARG A 1 90 ? 1.709 -3.275 -11.813 1.00 90.19 90 ARG A N 1
ATOM 642 C CA . ARG A 1 90 ? 2.706 -2.450 -12.525 1.00 90.19 90 ARG A CA 1
ATOM 643 C C . ARG A 1 90 ? 4.042 -2.379 -11.787 1.00 90.19 90 ARG A C 1
ATOM 645 O O . ARG A 1 90 ? 5.099 -2.558 -12.386 1.00 90.19 90 ARG A O 1
ATOM 652 N N . MET A 1 91 ? 4.008 -2.170 -10.472 1.00 87.50 91 MET A N 1
ATOM 653 C CA . MET A 1 91 ? 5.211 -2.115 -9.636 1.00 87.50 91 MET A CA 1
ATOM 654 C C . MET A 1 91 ? 5.977 -3.442 -9.625 1.00 87.50 91 MET A C 1
ATOM 656 O O . MET A 1 91 ? 7.208 -3.439 -9.628 1.00 87.50 91 MET A O 1
ATOM 660 N N . VAL A 1 92 ? 5.266 -4.573 -9.587 1.00 89.44 92 VAL A N 1
ATOM 661 C CA . VAL A 1 92 ? 5.871 -5.910 -9.648 1.00 89.44 92 VAL A CA 1
ATOM 662 C C . VAL A 1 92 ? 6.480 -6.149 -11.023 1.00 89.44 92 VAL A C 1
ATOM 664 O O . VAL A 1 92 ? 7.643 -6.536 -11.077 1.00 89.44 92 VAL A O 1
ATOM 667 N N . GLN A 1 93 ? 5.752 -5.846 -12.101 1.00 90.50 93 GLN A N 1
ATOM 668 C CA . GLN A 1 93 ? 6.250 -5.977 -13.473 1.00 90.50 93 GLN A CA 1
ATOM 669 C C . GLN A 1 93 ? 7.507 -5.133 -13.702 1.00 90.50 93 GLN A C 1
ATOM 671 O O . GLN A 1 93 ? 8.517 -5.641 -14.185 1.00 90.50 93 GLN A O 1
ATOM 676 N N . CYS A 1 94 ? 7.491 -3.865 -13.281 1.00 89.75 94 CYS A N 1
ATOM 677 C CA . CYS A 1 94 ? 8.664 -3.009 -13.400 1.00 89.75 94 CYS A CA 1
ATOM 678 C C . CYS A 1 94 ? 9.842 -3.539 -12.577 1.00 89.75 94 CYS A C 1
ATOM 680 O O . CYS A 1 94 ? 10.972 -3.569 -13.062 1.00 89.75 94 CYS A O 1
ATOM 682 N N . ARG A 1 95 ? 9.587 -4.002 -11.346 1.00 90.69 95 ARG A N 1
ATOM 683 C CA . ARG A 1 95 ? 10.618 -4.602 -10.495 1.00 90.69 95 ARG A CA 1
ATOM 684 C C . ARG A 1 95 ? 11.257 -5.815 -11.164 1.00 90.69 95 ARG A C 1
ATOM 686 O O . ARG A 1 95 ? 12.473 -5.939 -11.107 1.00 90.69 95 ARG A O 1
ATOM 693 N N . THR A 1 96 ? 10.460 -6.697 -11.763 1.00 92.81 96 THR A N 1
ATOM 694 C CA . THR A 1 96 ? 10.968 -7.893 -12.446 1.00 92.81 96 THR A CA 1
ATOM 695 C C . THR A 1 96 ? 11.689 -7.570 -13.748 1.00 92.81 96 THR A C 1
ATOM 697 O O . THR A 1 96 ? 12.620 -8.282 -14.090 1.00 92.81 96 THR A O 1
ATOM 700 N N . ALA A 1 97 ? 11.296 -6.508 -14.453 1.00 93.00 97 ALA A N 1
ATOM 701 C CA . ALA A 1 97 ? 11.924 -6.125 -15.716 1.00 93.00 97 ALA A CA 1
ATOM 702 C C . ALA A 1 97 ? 13.232 -5.341 -15.520 1.00 93.00 97 ALA A C 1
ATOM 704 O O . ALA A 1 97 ? 14.198 -5.582 -16.231 1.00 93.00 97 ALA A O 1
ATOM 705 N N . ASN A 1 98 ? 13.271 -4.419 -14.552 1.00 92.75 98 ASN A N 1
ATOM 706 C CA . ASN A 1 98 ? 14.338 -3.413 -14.456 1.00 92.75 98 ASN A CA 1
ATOM 707 C C . ASN A 1 98 ? 15.189 -3.507 -13.185 1.00 92.75 98 ASN A C 1
ATOM 709 O O . ASN A 1 98 ? 16.201 -2.825 -13.088 1.00 92.75 98 ASN A O 1
ATOM 713 N N . CYS A 1 99 ? 14.754 -4.273 -12.180 1.00 92.44 99 CYS A N 1
ATOM 714 C CA . CYS A 1 99 ? 15.390 -4.316 -10.859 1.00 92.44 99 CYS A CA 1
ATOM 715 C C . CYS A 1 99 ? 15.468 -5.735 -10.286 1.00 92.44 99 CYS A C 1
ATOM 717 O O . CYS A 1 99 ? 15.457 -5.904 -9.063 1.00 92.44 99 CYS A O 1
ATOM 719 N N . ALA A 1 100 ? 15.449 -6.770 -11.131 1.00 92.81 100 ALA A N 1
ATOM 720 C CA . ALA A 1 100 ? 15.390 -8.155 -10.669 1.00 92.81 100 ALA A CA 1
ATOM 721 C C . ALA A 1 100 ? 16.639 -8.549 -9.868 1.00 92.81 100 ALA A C 1
ATOM 723 O O . ALA A 1 100 ? 16.510 -9.232 -8.850 1.00 92.81 100 ALA A O 1
ATOM 724 N N . GLU A 1 101 ? 17.815 -8.070 -10.279 1.00 93.00 101 GLU A N 1
ATOM 725 C CA . GLU A 1 101 ? 19.091 -8.366 -9.621 1.00 93.00 101 GLU A CA 1
ATOM 726 C C . GLU A 1 101 ? 19.209 -7.670 -8.260 1.00 93.00 101 GLU A C 1
ATOM 728 O O . GLU A 1 101 ? 19.501 -8.301 -7.241 1.00 93.00 101 GLU A O 1
ATOM 733 N N . GLU A 1 102 ? 18.917 -6.368 -8.191 1.00 91.69 102 GLU A N 1
ATOM 734 C CA . GLU A 1 102 ? 18.995 -5.606 -6.943 1.00 91.69 102 GLU A CA 1
ATOM 735 C C . GLU A 1 102 ? 17.810 -5.885 -6.020 1.00 91.69 102 GLU A C 1
ATOM 737 O O . GLU A 1 102 ? 17.893 -5.652 -4.806 1.00 91.69 102 GLU A O 1
ATOM 742 N N . CYS A 1 103 ? 16.689 -6.331 -6.591 1.00 90.50 103 CYS A N 1
ATOM 743 C CA . CYS A 1 103 ? 15.422 -6.507 -5.909 1.00 90.50 103 CYS A CA 1
ATOM 744 C C . CYS A 1 103 ? 14.673 -7.794 -6.312 1.00 90.50 103 CYS A C 1
ATOM 746 O O . CYS A 1 103 ? 13.520 -7.723 -6.749 1.00 90.50 103 CYS A O 1
ATOM 748 N N . PRO A 1 104 ? 15.225 -8.989 -6.047 1.00 90.56 104 PRO A N 1
ATOM 749 C CA . PRO A 1 104 ? 14.564 -10.255 -6.368 1.00 90.56 104 PRO A CA 1
ATOM 750 C C . PRO A 1 104 ? 13.256 -10.404 -5.586 1.00 90.56 104 PRO A C 1
ATOM 752 O O . PRO A 1 104 ? 13.179 -9.961 -4.438 1.00 90.56 104 PRO A O 1
ATOM 755 N N . LEU A 1 105 ? 12.213 -11.018 -6.161 1.00 87.88 105 LEU A N 1
ATOM 756 C CA . LEU A 1 105 ? 10.879 -11.115 -5.533 1.00 87.88 105 LEU A CA 1
ATOM 757 C C . LEU A 1 105 ? 10.888 -11.800 -4.153 1.00 87.88 105 LEU A C 1
ATOM 759 O O . LEU A 1 105 ? 10.081 -11.446 -3.293 1.00 87.88 105 LEU A O 1
ATOM 763 N N . THR A 1 106 ? 11.850 -12.691 -3.906 1.00 89.69 106 THR A N 1
ATOM 764 C CA . THR A 1 106 ? 12.084 -13.361 -2.613 1.00 89.69 106 THR A CA 1
ATOM 765 C C . THR A 1 106 ? 12.485 -12.399 -1.486 1.00 89.69 106 THR A C 1
ATOM 767 O O . THR A 1 106 ? 12.346 -12.715 -0.300 1.00 89.69 106 THR A O 1
ATOM 770 N N . LEU A 1 107 ? 12.938 -11.185 -1.819 1.00 86.94 107 LEU A N 1
ATOM 771 C CA . LEU A 1 107 ? 13.299 -10.164 -0.846 1.00 86.94 107 LEU A CA 1
ATOM 772 C C . LEU A 1 107 ? 12.047 -9.624 -0.134 1.00 86.94 107 LEU A C 1
ATOM 774 O O . LEU A 1 107 ? 11.322 -8.779 -0.663 1.00 86.94 107 LEU A O 1
ATOM 778 N N . ARG A 1 108 ? 11.841 -10.057 1.120 1.00 80.81 108 ARG A N 1
ATOM 779 C CA . ARG A 1 108 ? 10.673 -9.707 1.961 1.00 80.81 108 ARG A CA 1
ATOM 780 C C . ARG A 1 108 ? 10.529 -8.213 2.274 1.00 80.81 108 ARG A C 1
ATOM 782 O O . ARG A 1 108 ? 9.429 -7.741 2.549 1.00 80.81 108 ARG A O 1
ATOM 789 N N . LYS A 1 109 ? 11.634 -7.461 2.320 1.00 81.62 109 LYS A N 1
ATOM 790 C CA . LYS A 1 109 ? 11.647 -6.036 2.711 1.00 81.62 109 LYS A CA 1
ATOM 791 C C . LYS A 1 109 ? 1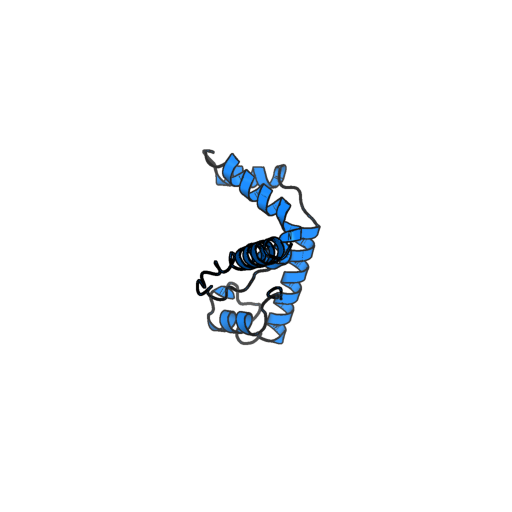2.408 -5.193 1.678 1.00 81.62 109 LYS A C 1
ATOM 793 O O . LYS A 1 109 ? 13.452 -4.634 2.014 1.00 81.62 109 LYS A O 1
ATOM 798 N N . PRO A 1 110 ? 11.877 -5.044 0.450 1.00 79.88 110 PRO A N 1
ATOM 799 C CA . PRO A 1 110 ? 12.573 -4.384 -0.658 1.00 79.88 110 PRO A CA 1
ATOM 800 C C . PRO A 1 110 ? 12.986 -2.945 -0.317 1.00 79.88 110 PRO A C 1
ATOM 802 O O . PRO A 1 110 ? 14.116 -2.538 -0.550 1.00 79.88 110 PRO A O 1
ATOM 805 N N . LYS A 1 111 ? 12.125 -2.208 0.394 1.00 74.50 111 LYS A N 1
ATOM 806 C CA . LYS A 1 111 ? 12.388 -0.824 0.829 1.00 74.50 111 LYS A CA 1
ATOM 807 C C . LYS A 1 111 ? 13.517 -0.670 1.863 1.00 74.50 111 LYS A C 1
ATOM 809 O O . LYS A 1 111 ? 13.944 0.459 2.097 1.00 74.50 111 LYS A O 1
ATOM 814 N N . LYS A 1 112 ? 13.960 -1.755 2.516 1.00 81.75 112 LYS A N 1
ATOM 815 C CA . LYS A 1 112 ? 15.081 -1.733 3.477 1.00 81.75 112 LYS A CA 1
ATOM 816 C C . LYS A 1 112 ? 16.432 -2.015 2.817 1.00 81.75 112 LYS A C 1
ATOM 818 O O . LYS A 1 112 ? 17.452 -1.615 3.366 1.00 81.75 112 LYS A O 1
ATOM 823 N N . ASN A 1 113 ? 16.443 -2.671 1.659 1.00 88.44 113 ASN A N 1
ATOM 824 C CA . ASN A 1 113 ? 17.659 -2.873 0.886 1.00 88.44 113 ASN A CA 1
ATOM 825 C C . ASN A 1 113 ? 17.934 -1.602 0.070 1.00 88.44 113 ASN A C 1
ATOM 827 O O . ASN A 1 113 ? 17.111 -1.202 -0.753 1.00 88.44 113 ASN A O 1
ATOM 831 N N . LYS A 1 114 ? 19.077 -0.950 0.324 1.00 89.00 114 LYS A N 1
ATOM 832 C CA . LYS A 1 114 ? 19.441 0.309 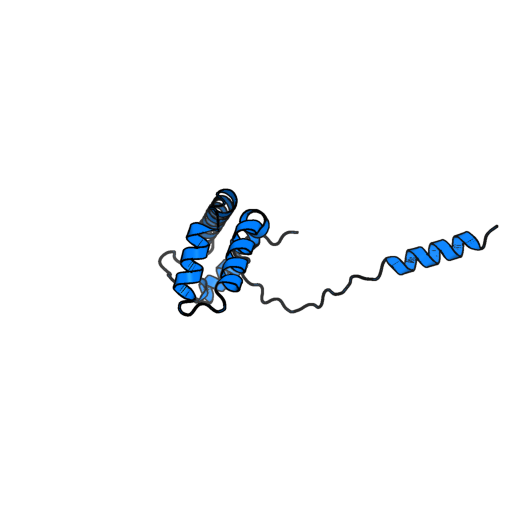-0.342 1.00 89.00 114 LYS A CA 1
ATOM 833 C C . LYS A 1 114 ? 19.526 0.145 -1.862 1.00 89.00 114 LYS A C 1
ATOM 835 O O . LYS A 1 114 ? 18.976 0.988 -2.555 1.00 89.00 114 LYS A O 1
ATOM 840 N N . ARG A 1 115 ? 20.128 -0.942 -2.364 1.00 90.81 115 ARG A N 1
ATOM 841 C CA . ARG A 1 115 ? 20.276 -1.197 -3.809 1.00 90.81 115 ARG A CA 1
ATOM 842 C C . ARG A 1 115 ? 18.919 -1.397 -4.481 1.00 90.81 115 ARG A C 1
ATOM 844 O O . ARG A 1 115 ? 18.592 -0.649 -5.395 1.00 90.81 115 ARG A O 1
ATOM 851 N N . CYS A 1 116 ? 18.079 -2.285 -3.936 1.00 89.56 116 CYS A N 1
ATOM 852 C CA . CYS A 1 116 ? 16.700 -2.453 -4.412 1.00 89.56 116 CYS A CA 1
ATOM 853 C C . CYS A 1 116 ? 15.944 -1.119 -4.410 1.00 89.56 116 CYS A C 1
ATOM 855 O O . CYS A 1 116 ? 15.310 -0.751 -5.394 1.00 89.56 116 CYS A O 1
ATOM 857 N N . LYS A 1 117 ? 15.990 -0.384 -3.291 1.00 88.12 117 LYS A N 1
ATOM 858 C CA . LYS A 1 117 ? 15.264 0.879 -3.158 1.00 88.12 117 LYS A CA 1
ATOM 859 C C . LYS A 1 117 ? 15.724 1.892 -4.203 1.00 88.12 117 LYS A C 1
ATOM 861 O O . LYS A 1 117 ? 14.865 2.530 -4.797 1.00 88.12 117 LYS A O 1
ATOM 866 N N . THR A 1 118 ? 17.030 2.048 -4.409 1.00 89.06 118 THR A N 1
ATOM 867 C CA . THR A 1 118 ? 17.576 2.962 -5.419 1.00 89.06 118 THR A CA 1
ATOM 868 C C . THR A 1 118 ? 17.107 2.570 -6.814 1.00 89.06 118 THR A C 1
ATOM 870 O O . THR A 1 118 ? 16.582 3.429 -7.514 1.00 89.06 118 THR A O 1
ATOM 873 N N . CYS A 1 119 ? 17.185 1.284 -7.171 1.00 89.69 119 CYS A N 1
ATOM 874 C CA . CYS A 1 119 ? 16.708 0.812 -8.468 1.00 89.69 119 CYS A CA 1
ATOM 875 C C . CYS A 1 119 ? 15.208 1.076 -8.659 1.00 89.69 119 CYS A C 1
ATOM 877 O O . CYS A 1 119 ? 14.802 1.678 -9.647 1.00 89.69 119 CYS A O 1
ATOM 879 N N . LEU A 1 120 ? 14.374 0.723 -7.673 1.00 88.12 120 LEU A N 1
ATOM 880 C CA . LEU A 1 120 ? 12.932 0.970 -7.745 1.00 88.12 120 LEU A CA 1
ATOM 881 C C . LEU A 1 12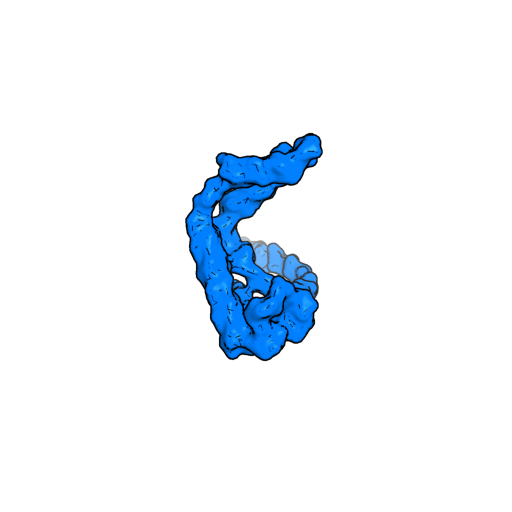0 ? 12.603 2.464 -7.854 1.00 88.12 120 LEU A C 1
ATOM 883 O O . LEU A 1 120 ? 11.647 2.822 -8.533 1.00 88.12 120 LEU A O 1
ATOM 887 N N . VAL A 1 121 ? 13.361 3.340 -7.184 1.00 85.31 121 VAL A N 1
ATOM 888 C CA . VAL A 1 121 ? 13.186 4.797 -7.307 1.00 85.31 121 VAL A CA 1
ATOM 889 C C . VAL A 1 121 ? 13.583 5.288 -8.695 1.00 85.31 121 VAL A C 1
ATOM 891 O O . VAL A 1 121 ? 12.909 6.170 -9.211 1.00 85.31 121 VAL A O 1
ATOM 894 N N . ALA A 1 122 ? 14.648 4.751 -9.284 1.00 86.69 122 ALA A N 1
ATOM 895 C CA . ALA A 1 122 ? 15.116 5.168 -10.602 1.00 86.69 122 ALA A CA 1
ATOM 896 C C . ALA A 1 122 ? 14.191 4.679 -11.727 1.00 86.69 122 ALA A C 1
ATOM 898 O O . ALA A 1 122 ? 13.849 5.459 -12.607 1.00 86.69 122 ALA A O 1
ATOM 899 N N . ASN A 1 123 ? 13.747 3.421 -11.657 1.00 87.50 123 ASN A N 1
ATOM 900 C CA . ASN A 1 123 ? 13.100 2.743 -12.781 1.00 87.50 123 ASN A CA 1
ATOM 901 C C . ASN A 1 123 ? 11.592 2.527 -12.602 1.00 87.50 123 ASN A C 1
ATOM 903 O O . ASN A 1 123 ? 10.875 2.390 -13.584 1.00 87.50 123 ASN A O 1
ATOM 907 N N . CYS A 1 124 ? 11.095 2.479 -11.362 1.00 85.06 124 CYS A N 1
ATOM 908 C CA . CYS A 1 124 ? 9.740 2.009 -11.045 1.00 85.06 124 CYS A CA 1
ATOM 909 C C . CYS A 1 124 ? 8.934 3.001 -10.210 1.00 85.06 124 CYS A C 1
ATOM 911 O O . CYS A 1 124 ? 8.132 2.606 -9.364 1.00 85.06 124 CYS A O 1
ATOM 913 N N . ARG A 1 125 ? 9.155 4.302 -10.387 1.00 73.94 125 ARG A N 1
ATOM 914 C CA . ARG A 1 125 ? 8.269 5.297 -9.789 1.00 73.94 125 ARG A CA 1
ATOM 915 C C . ARG A 1 125 ? 6.936 5.290 -10.533 1.00 73.94 125 ARG A C 1
ATOM 917 O O . ARG A 1 125 ? 6.865 5.732 -11.669 1.00 73.94 125 ARG A O 1
ATOM 924 N N . SER A 1 126 ? 5.892 4.817 -9.857 1.00 61.72 126 SER A N 1
ATOM 925 C CA . SER A 1 126 ? 4.502 5.144 -10.180 1.00 61.72 126 SER A CA 1
ATOM 926 C C . SER A 1 126 ? 4.375 6.669 -10.264 1.00 61.72 126 SER A C 1
ATOM 928 O O . SER A 1 126 ? 4.785 7.372 -9.335 1.00 61.72 126 SER A O 1
ATOM 930 N N . SER A 1 127 ? 3.928 7.127 -11.427 1.00 51.06 127 SER A N 1
ATOM 931 C CA . SER A 1 127 ? 3.989 8.473 -12.001 1.00 51.06 127 SER A CA 1
ATOM 932 C C . SER A 1 127 ? 3.811 9.614 -10.994 1.00 51.06 127 SER A C 1
ATOM 934 O O . SER A 1 127 ? 2.855 9.650 -10.221 1.00 51.06 127 SER A O 1
ATOM 936 N N . GLU A 1 128 ? 4.737 10.575 -11.039 1.00 39.41 128 GLU A N 1
ATOM 937 C CA . GLU A 1 128 ? 4.445 11.954 -10.653 1.00 39.41 128 GLU A CA 1
ATOM 938 C C . GLU A 1 128 ? 3.482 12.479 -11.726 1.00 39.41 128 GLU A C 1
ATOM 940 O O . GLU A 1 128 ? 3.810 12.439 -12.907 1.00 39.41 128 GLU A O 1
ATOM 945 N N . THR A 1 129 ? 2.271 12.859 -11.317 1.00 34.94 129 THR A N 1
ATOM 946 C CA . THR A 1 129 ? 1.400 13.767 -12.073 1.00 34.94 129 THR A CA 1
ATOM 947 C C . THR A 1 129 ? 2.249 14.912 -12.614 1.00 34.94 129 THR A C 1
ATOM 949 O O . THR A 1 129 ? 2.909 15.583 -11.812 1.00 34.94 129 THR A O 1
ATOM 952 N N . GLU A 1 130 ? 2.254 15.062 -13.938 1.00 32.38 130 GLU A N 1
ATOM 953 C CA . GLU A 1 130 ? 2.708 16.268 -14.640 1.00 32.38 130 GLU A CA 1
ATOM 954 C C . GLU A 1 130 ? 2.031 17.527 -14.079 1.00 32.38 130 GLU A C 1
ATOM 956 O O . GLU A 1 130 ? 0.843 17.440 -13.680 1.00 32.38 130 GLU A O 1
#

Sequence (130 aa):
MKVAFGLILLLVSLMVVADAHGKGKNKNKKLGGCGAECQTECGAIITCKKQCKVTCAGAAAKRPCIRNCKLNTCMQNTECETCKTACFGRMVQCRTANCAEECPLTLRKPKKNKRCKTCLVANCRSSETE